Protein AF-A0A5W4ALC4-F1 (afdb_monomer_lite)

Organism: NCBI:txid149387

InterPro domains:
  IPR003544 Cytochrome c-type biogenesis protein CcmB [PF03379] (1-147)
  IPR003544 Cytochrome c-type biogenesis protein CcmB [PTHR30070] (1-146)
  IPR026031 Cytochrome c-type biogenesis protein CcmB, bacteria [TIGR01190] (1-147)

Secondary structure (DSSP, 8-state):
-HHHHH-S-HHHHHHHHHHHHHHHHHHHHHHHHTTTTHHHHHHTHHHHHHHSSS-HHHHHHHHHHHHHHHHHHHHHHHHHHHHHHTT--HHHHHHHHHHHHHHHHHHHHHHHHHHHHHTTSTTHHHHHHHHHHHHHHHHHHHHHHH-

Structure (mmCIF, N/CA/C/O backbone):
data_AF-A0A5W4ALC4-F1
#
_entry.id   AF-A0A5W4ALC4-F1
#
loop_
_atom_site.group_PDB
_atom_site.id
_atom_site.type_symbol
_atom_site.label_atom_id
_atom_site.label_alt_id
_atom_site.label_comp_id
_atom_site.label_asym_id
_atom_site.label_entity_id
_atom_site.label_seq_id
_a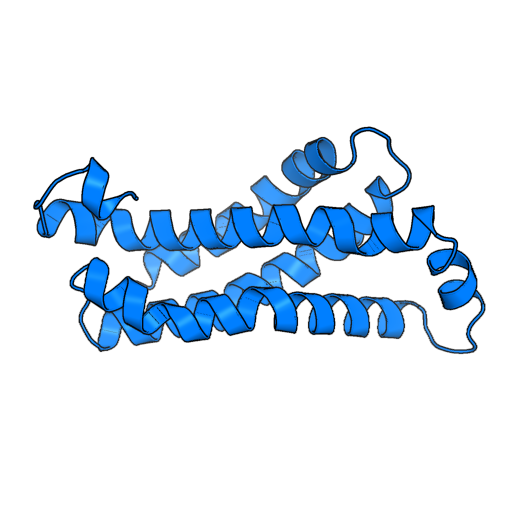tom_site.pdbx_PDB_ins_code
_atom_site.Cartn_x
_atom_site.Cartn_y
_atom_site.Cartn_z
_atom_site.occupancy
_atom_site.B_iso_or_equiv
_atom_site.auth_seq_id
_atom_site.auth_comp_id
_atom_site.auth_asym_id
_atom_site.auth_atom_id
_atom_site.pdbx_PDB_model_num
ATOM 1 N N . LEU A 1 1 ? -0.644 8.408 -18.312 1.00 64.31 1 LEU A N 1
ATOM 2 C CA . LEU A 1 1 ? -0.270 9.800 -18.658 1.00 64.31 1 LEU A CA 1
ATOM 3 C C . LEU A 1 1 ? 1.213 9.920 -18.990 1.00 64.31 1 LEU A C 1
ATOM 5 O O . LEU A 1 1 ? 1.498 10.387 -20.077 1.00 64.31 1 LEU A O 1
ATOM 9 N N . PHE A 1 2 ? 2.130 9.415 -18.153 1.00 68.12 2 PHE A N 1
ATOM 10 C CA . PHE A 1 2 ? 3.582 9.500 -18.398 1.00 68.12 2 PHE A CA 1
ATOM 11 C C . PHE A 1 2 ? 4.067 9.040 -19.791 1.00 68.12 2 PHE A C 1
ATOM 13 O O . PHE A 1 2 ? 4.767 9.815 -20.436 1.00 68.12 2 PHE A O 1
ATOM 20 N N . PRO A 1 3 ? 3.667 7.867 -20.327 1.00 68.06 3 PRO A N 1
ATOM 21 C CA . PRO A 1 3 ? 4.083 7.463 -21.678 1.00 68.06 3 PRO A CA 1
ATOM 22 C C . PRO A 1 3 ? 3.550 8.384 -22.779 1.00 68.06 3 PRO A C 1
ATOM 24 O O . PRO A 1 3 ? 4.220 8.638 -23.773 1.00 68.06 3 PRO A O 1
ATOM 27 N N . LEU A 1 4 ? 2.351 8.931 -22.568 1.00 72.38 4 LEU A N 1
ATOM 28 C CA . LEU A 1 4 ? 1.706 9.852 -23.499 1.00 72.38 4 LEU A CA 1
ATOM 29 C C . LEU A 1 4 ? 2.310 11.265 -23.422 1.00 72.38 4 LEU A C 1
ATOM 31 O O . LEU A 1 4 ? 2.284 11.979 -24.416 1.00 72.38 4 LEU A O 1
ATOM 35 N N . SER A 1 5 ? 2.857 11.669 -22.268 1.00 76.44 5 SER A N 1
ATOM 36 C CA . SER A 1 5 ? 3.449 12.997 -22.054 1.00 76.44 5 SER A CA 1
ATOM 37 C C . SER A 1 5 ? 4.943 13.076 -22.379 1.00 76.44 5 SER A C 1
ATOM 39 O O . SER A 1 5 ? 5.421 14.137 -22.756 1.00 76.44 5 SER A O 1
ATOM 41 N N . VAL A 1 6 ? 5.690 11.981 -22.212 1.00 72.94 6 VAL A N 1
AT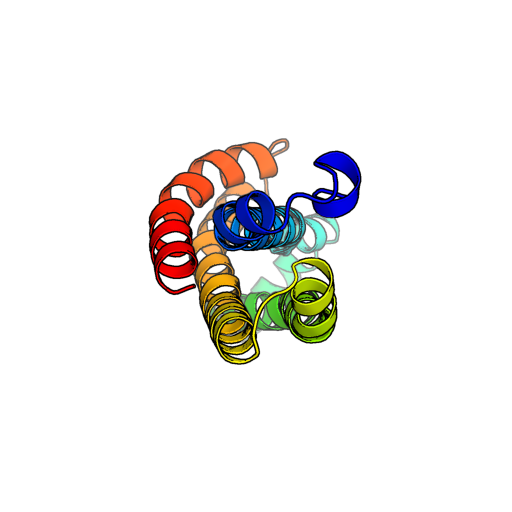OM 42 C CA . VAL A 1 6 ? 7.139 11.911 -22.493 1.00 72.94 6 VAL A CA 1
ATOM 43 C C . VAL A 1 6 ? 7.423 11.730 -23.992 1.00 72.94 6 VAL A C 1
ATOM 45 O O . VAL A 1 6 ? 8.480 12.125 -24.479 1.00 72.94 6 VAL A O 1
ATOM 48 N N . GLY A 1 7 ? 6.467 11.171 -24.736 1.00 70.62 7 GLY A N 1
ATOM 49 C CA . GLY A 1 7 ? 6.630 10.838 -26.149 1.00 70.62 7 GLY A CA 1
ATOM 50 C C . GLY A 1 7 ? 7.258 9.453 -26.371 1.00 70.62 7 GLY A C 1
ATOM 51 O O . GLY A 1 7 ? 7.643 8.771 -25.417 1.00 70.62 7 GLY A O 1
ATOM 52 N N . PRO A 1 8 ? 7.348 8.998 -27.634 1.00 68.50 8 PRO A N 1
ATOM 53 C CA . PRO A 1 8 ? 7.734 7.633 -27.990 1.00 68.50 8 PRO A CA 1
ATOM 54 C C . PRO A 1 8 ? 9.258 7.433 -27.918 1.00 68.50 8 PRO A C 1
ATOM 56 O O . PRO A 1 8 ? 9.921 7.248 -28.934 1.00 68.50 8 PRO A O 1
ATOM 59 N N . GLN A 1 9 ? 9.827 7.477 -26.711 1.00 79.06 9 GLN A N 1
ATOM 60 C CA . GLN A 1 9 ? 11.236 7.163 -26.443 1.00 79.06 9 GLN A CA 1
ATOM 61 C C . GLN A 1 9 ? 11.331 5.898 -25.571 1.00 79.06 9 GLN A C 1
ATOM 63 O O . GLN A 1 9 ? 11.401 6.003 -24.342 1.00 79.06 9 GLN A O 1
ATOM 68 N N . PRO A 1 10 ? 11.335 4.691 -26.171 1.00 74.06 10 PRO A N 1
ATOM 69 C CA . PRO A 1 10 ? 11.256 3.425 -25.437 1.00 74.06 10 PRO A CA 1
ATOM 70 C C . PRO A 1 10 ? 12.396 3.236 -24.433 1.00 74.06 10 PRO A C 1
ATOM 72 O O . PRO A 1 10 ? 12.173 2.759 -23.326 1.00 74.06 10 PRO A O 1
ATOM 75 N N . GLN A 1 11 ? 13.614 3.666 -24.781 1.00 77.44 11 GLN A N 1
ATOM 76 C CA . GLN A 1 11 ? 14.778 3.543 -23.899 1.00 77.44 11 GLN A CA 1
ATOM 77 C C . GLN A 1 11 ? 14.671 4.440 -22.660 1.00 77.44 11 GLN A C 1
ATOM 79 O O . GLN A 1 11 ? 15.119 4.053 -21.582 1.00 77.44 11 GLN A O 1
ATOM 84 N N . LEU A 1 12 ? 14.082 5.632 -22.799 1.00 80.00 12 LEU A N 1
ATOM 85 C CA . LEU A 1 12 ? 13.854 6.524 -21.665 1.00 80.00 12 LEU A CA 1
ATOM 86 C C . LEU A 1 12 ? 12.729 5.975 -20.781 1.00 80.00 12 LEU A C 1
ATOM 88 O O . LEU A 1 12 ? 12.898 5.906 -19.567 1.00 80.00 12 LEU A O 1
ATOM 92 N N . LEU A 1 13 ? 11.627 5.526 -21.393 1.00 77.69 13 LEU A N 1
ATOM 93 C CA . LEU A 1 13 ? 10.482 4.929 -20.700 1.00 77.69 13 LEU A CA 1
ATOM 94 C C . LEU A 1 13 ? 10.886 3.700 -19.883 1.00 77.69 13 LEU A C 1
ATOM 96 O O . LEU A 1 13 ? 10.525 3.625 -18.713 1.00 77.69 13 LEU A O 1
ATOM 100 N N . ALA A 1 14 ? 11.697 2.803 -20.447 1.00 78.44 14 ALA A N 1
ATOM 101 C CA . ALA A 1 14 ? 12.195 1.625 -19.742 1.00 78.44 14 ALA A CA 1
ATOM 102 C C . ALA A 1 14 ? 13.045 1.987 -18.510 1.00 78.44 14 ALA A C 1
ATOM 104 O O . ALA A 1 14 ? 12.920 1.351 -17.469 1.00 78.44 14 ALA A O 1
ATOM 105 N N . ARG A 1 15 ? 13.869 3.044 -18.588 1.00 81.06 15 ARG A N 1
ATOM 106 C CA . ARG A 1 15 ? 14.716 3.480 -17.462 1.00 81.06 15 ARG A CA 1
ATOM 107 C C . ARG A 1 15 ? 13.931 4.098 -16.307 1.00 81.06 15 ARG A C 1
ATOM 109 O O . ARG A 1 15 ? 14.344 3.965 -15.161 1.00 81.06 15 ARG A O 1
ATOM 116 N N . ILE A 1 16 ? 12.843 4.811 -16.595 1.00 82.44 16 ILE A N 1
ATOM 117 C CA . ILE A 1 16 ? 12.058 5.526 -15.571 1.00 82.44 16 ILE A CA 1
ATOM 118 C C . ILE A 1 16 ? 10.836 4.731 -15.091 1.00 82.44 16 ILE A C 1
ATOM 120 O O . ILE A 1 16 ? 10.288 5.039 -14.033 1.00 82.44 16 ILE A O 1
ATOM 124 N N . ALA A 1 17 ? 10.418 3.709 -15.844 1.00 82.56 17 ALA A N 1
ATOM 125 C CA . ALA A 1 17 ? 9.254 2.875 -15.563 1.00 82.56 17 ALA A CA 1
ATOM 126 C C . ALA A 1 17 ? 9.225 2.320 -14.126 1.00 82.56 17 ALA A C 1
ATOM 128 O O . ALA A 1 17 ? 8.227 2.575 -13.444 1.00 82.56 17 ALA A O 1
ATOM 129 N N . PRO A 1 18 ? 10.285 1.657 -13.613 1.00 84.00 18 PRO A N 1
ATOM 130 C CA . PRO A 1 18 ? 10.273 1.087 -12.265 1.00 84.00 18 PRO A CA 1
ATOM 131 C C . PRO A 1 18 ? 9.968 2.126 -11.184 1.00 84.00 18 PRO A C 1
ATOM 133 O O . PRO A 1 18 ? 9.091 1.926 -10.344 1.00 84.00 18 PRO A O 1
ATOM 136 N N . GLY A 1 19 ? 10.643 3.278 -11.248 1.00 84.75 19 GLY A N 1
ATOM 137 C CA . GLY A 1 19 ? 10.452 4.365 -10.291 1.00 84.75 19 GLY A CA 1
ATOM 138 C C . GLY A 1 19 ? 9.048 4.960 -10.367 1.00 84.75 19 GLY A C 1
ATOM 139 O O . GLY A 1 19 ? 8.397 5.137 -9.340 1.00 84.75 19 GLY A O 1
ATOM 140 N N . ILE A 1 20 ? 8.542 5.218 -11.577 1.00 87.19 20 ILE A N 1
ATOM 141 C CA . ILE A 1 20 ? 7.201 5.788 -11.769 1.00 87.19 20 ILE A CA 1
ATOM 142 C C . ILE A 1 20 ? 6.121 4.846 -11.239 1.00 87.19 20 ILE A C 1
ATOM 144 O O . ILE A 1 20 ? 5.206 5.303 -10.557 1.00 87.19 20 ILE A O 1
ATOM 148 N N . ILE A 1 21 ? 6.222 3.547 -11.528 1.00 87.88 21 ILE A N 1
ATOM 149 C CA . ILE A 1 21 ? 5.247 2.549 -11.076 1.00 87.88 21 ILE A CA 1
ATOM 150 C C . ILE A 1 21 ? 5.204 2.499 -9.548 1.00 87.88 21 ILE A C 1
ATOM 152 O O . ILE A 1 21 ? 4.123 2.545 -8.962 1.00 87.88 21 ILE A O 1
ATOM 156 N N . GLN A 1 22 ? 6.369 2.458 -8.902 1.00 88.25 22 GLN A N 1
ATOM 157 C CA . GLN A 1 22 ? 6.457 2.369 -7.446 1.00 88.25 22 GLN A CA 1
ATOM 158 C C . GLN A 1 22 ? 5.983 3.654 -6.758 1.00 88.25 22 GLN A C 1
ATOM 160 O O . GLN A 1 22 ? 5.241 3.593 -5.779 1.00 88.25 22 GLN A O 1
ATOM 165 N N . VAL A 1 23 ? 6.315 4.827 -7.305 1.00 88.50 23 VAL A N 1
ATOM 166 C CA . VAL A 1 23 ? 5.804 6.111 -6.798 1.00 88.50 23 VAL A CA 1
ATOM 167 C C . VAL A 1 23 ? 4.289 6.215 -6.984 1.00 88.50 23 VAL A C 1
ATOM 169 O O . VAL A 1 23 ? 3.589 6.649 -6.072 1.00 88.50 23 VAL A O 1
ATOM 172 N N . ALA A 1 24 ? 3.752 5.789 -8.130 1.00 88.38 24 ALA A N 1
ATOM 173 C CA . ALA A 1 24 ? 2.311 5.785 -8.365 1.00 88.38 24 ALA A CA 1
ATOM 174 C C . ALA A 1 24 ? 1.580 4.848 -7.390 1.00 88.38 24 ALA A C 1
ATOM 176 O O . ALA A 1 24 ? 0.564 5.238 -6.813 1.00 88.38 24 ALA A O 1
ATOM 177 N N . ALA A 1 25 ? 2.117 3.646 -7.161 1.00 87.81 25 ALA A N 1
ATOM 178 C CA . ALA A 1 25 ? 1.577 2.694 -6.196 1.00 87.81 25 ALA A CA 1
ATOM 179 C C . ALA A 1 25 ? 1.636 3.231 -4.757 1.00 87.81 25 ALA A C 1
ATOM 181 O O . ALA A 1 25 ? 0.669 3.088 -4.006 1.00 87.81 25 ALA A O 1
ATOM 182 N N . LEU A 1 26 ? 2.730 3.902 -4.383 1.00 87.50 26 LEU A N 1
ATOM 183 C CA . LEU A 1 26 ? 2.867 4.571 -3.092 1.00 87.50 26 LEU A CA 1
ATOM 184 C C . LEU A 1 26 ? 1.814 5.663 -2.910 1.00 87.50 26 LEU A C 1
ATOM 186 O O . LEU A 1 26 ? 1.128 5.670 -1.896 1.00 87.50 26 LEU A O 1
ATOM 190 N N . LEU A 1 27 ? 1.665 6.571 -3.878 1.00 87.06 27 LEU A N 1
ATOM 191 C CA . LEU A 1 27 ? 0.683 7.655 -3.793 1.00 87.06 27 LEU A CA 1
ATOM 192 C C . LEU A 1 27 ? -0.745 7.111 -3.708 1.00 87.06 27 LEU A C 1
ATOM 194 O O . LEU A 1 27 ? -1.522 7.574 -2.875 1.00 87.06 27 LEU A O 1
ATOM 198 N N . ALA A 1 28 ? -1.072 6.097 -4.514 1.00 86.88 28 ALA A N 1
ATOM 199 C CA . ALA A 1 28 ? -2.358 5.410 -4.433 1.00 86.88 28 ALA A CA 1
ATOM 200 C C . ALA A 1 28 ? -2.591 4.810 -3.036 1.00 86.88 28 ALA A C 1
ATOM 202 O O . ALA A 1 28 ? -3.664 4.988 -2.462 1.00 86.88 28 ALA A O 1
ATOM 203 N N . SER A 1 29 ? -1.568 4.166 -2.465 1.00 85.06 29 SER A N 1
ATOM 204 C CA . SER A 1 29 ? -1.633 3.584 -1.120 1.00 85.06 29 SER A CA 1
ATOM 205 C C . SER A 1 29 ? -1.796 4.658 -0.042 1.00 85.06 29 SER A C 1
ATOM 207 O O . SER A 1 29 ? -2.635 4.507 0.836 1.00 85.06 29 SER A O 1
ATOM 209 N N . LEU A 1 30 ? -1.049 5.766 -0.112 1.00 83.31 30 LEU A N 1
ATOM 210 C CA . LEU A 1 30 ? -1.113 6.865 0.861 1.00 83.31 30 LEU A CA 1
ATOM 211 C C . LEU A 1 30 ? -2.493 7.532 0.897 1.00 83.31 30 LEU A C 1
ATOM 213 O O . LEU A 1 30 ? -3.040 7.743 1.979 1.00 83.31 30 LEU A O 1
ATOM 217 N N . LEU A 1 31 ? -3.065 7.833 -0.275 1.00 82.94 31 LEU A N 1
ATOM 218 C CA . LEU A 1 31 ? -4.396 8.443 -0.389 1.00 82.94 31 LEU A CA 1
ATOM 219 C C . LEU A 1 31 ? -5.482 7.554 0.213 1.00 82.94 31 LEU A C 1
ATOM 221 O O . LEU A 1 31 ? -6.422 8.033 0.845 1.00 82.94 31 LEU A O 1
ATOM 225 N N . ALA A 1 32 ? -5.354 6.250 -0.001 1.00 83.62 32 ALA A N 1
ATOM 226 C CA . ALA A 1 32 ? -6.311 5.291 0.498 1.00 83.62 32 ALA A CA 1
ATOM 227 C C . ALA A 1 32 ? -6.129 5.080 2.019 1.00 83.62 32 ALA A C 1
ATOM 229 O O . ALA A 1 32 ? -7.115 5.078 2.762 1.00 83.62 32 ALA A O 1
ATOM 230 N N . LEU A 1 33 ? -4.884 4.995 2.498 1.00 82.31 33 LEU A N 1
ATOM 231 C CA . LEU A 1 33 ? -4.541 4.820 3.911 1.00 82.31 33 LEU A CA 1
ATOM 232 C C . LEU A 1 33 ? -5.020 5.974 4.792 1.00 82.31 33 LEU A C 1
ATOM 234 O O . LEU A 1 33 ? -5.435 5.718 5.917 1.00 82.31 33 LEU A O 1
ATOM 238 N N . GLU A 1 34 ? -5.026 7.222 4.307 1.00 81.69 34 GLU A N 1
ATOM 239 C CA . GLU A 1 34 ? -5.540 8.370 5.078 1.00 81.69 34 GLU A CA 1
ATOM 240 C C . GLU A 1 34 ? -6.992 8.158 5.545 1.00 81.69 34 GLU A C 1
ATOM 242 O O . GLU A 1 34 ? -7.388 8.629 6.613 1.00 81.69 34 GLU A O 1
ATOM 247 N N . ARG A 1 35 ? -7.779 7.407 4.771 1.00 82.81 35 ARG A N 1
ATOM 248 C CA . ARG A 1 35 ? -9.191 7.133 5.055 1.00 82.81 35 ARG A CA 1
ATOM 249 C C . ARG A 1 35 ? -9.400 5.915 5.953 1.00 82.81 35 ARG A C 1
ATOM 251 O O . ARG A 1 35 ? -10.495 5.736 6.470 1.00 82.81 35 ARG A O 1
ATOM 258 N N . LEU A 1 36 ? -8.357 5.110 6.189 1.00 85.81 36 LEU A N 1
ATOM 259 C CA . LEU A 1 36 ? -8.460 3.797 6.833 1.00 85.81 36 LEU A CA 1
ATOM 260 C C . LEU A 1 36 ? -9.123 3.836 8.212 1.00 85.81 36 LEU A C 1
ATOM 262 O O . LEU A 1 36 ? -9.892 2.939 8.518 1.00 85.81 36 LEU A O 1
ATOM 266 N N . PHE A 1 37 ? -8.816 4.824 9.054 1.00 87.38 37 PHE A N 1
ATOM 267 C CA . PHE A 1 37 ? -9.444 4.983 10.379 1.00 87.38 37 PHE A CA 1
ATOM 268 C C . PHE A 1 37 ? -10.251 6.269 10.506 1.00 87.38 37 PHE A C 1
ATOM 270 O O . PHE A 1 37 ? -11.027 6.416 11.442 1.00 87.38 37 PHE A O 1
ATOM 277 N N . ARG A 1 38 ? -10.045 7.215 9.588 1.00 85.75 38 ARG A N 1
ATOM 278 C CA . ARG A 1 38 ? -10.666 8.532 9.658 1.00 85.75 38 ARG A CA 1
ATOM 279 C C . ARG A 1 38 ? -12.160 8.468 9.376 1.00 85.75 38 ARG A C 1
ATOM 281 O O . ARG A 1 38 ? -12.912 9.126 10.083 1.00 85.75 38 ARG A O 1
ATOM 288 N N . ASP A 1 39 ? -12.557 7.690 8.373 1.00 87.44 39 ASP A N 1
ATOM 289 C CA . ASP A 1 39 ? -13.963 7.557 7.992 1.00 87.44 39 ASP A CA 1
ATOM 290 C C . ASP A 1 39 ? -14.739 6.883 9.148 1.00 87.44 39 ASP A C 1
ATOM 292 O O . ASP A 1 39 ? -15.720 7.447 9.624 1.00 87.44 39 ASP A O 1
ATOM 296 N N . ASP A 1 40 ? -14.198 5.801 9.726 1.00 87.81 40 ASP A N 1
ATOM 297 C CA . ASP A 1 40 ? -14.758 5.133 10.916 1.00 87.81 40 ASP A CA 1
ATOM 298 C C . ASP A 1 40 ? -14.798 6.002 12.183 1.00 87.81 40 ASP A C 1
ATOM 300 O O . ASP A 1 40 ? -15.647 5.820 13.051 1.00 87.81 40 ASP A O 1
ATOM 304 N N . LEU A 1 41 ? -13.832 6.907 12.357 1.00 86.88 41 LEU A N 1
ATOM 305 C CA . LEU A 1 41 ? -13.832 7.827 13.495 1.00 86.88 41 LEU A CA 1
ATOM 306 C C . LEU A 1 41 ? -14.909 8.907 13.322 1.00 86.88 41 LEU A C 1
ATOM 308 O O . LEU A 1 41 ? -15.466 9.399 14.297 1.00 86.88 41 LEU A O 1
ATOM 312 N N . GLN A 1 42 ? -15.184 9.315 12.082 1.00 87.94 42 GLN A N 1
ATOM 313 C CA . GLN A 1 42 ? -16.186 10.339 11.787 1.00 87.94 42 GLN A CA 1
ATOM 314 C C . GLN A 1 42 ? -17.618 9.817 11.911 1.00 87.94 42 GLN A C 1
ATOM 316 O O . GLN A 1 42 ? -18.501 10.592 12.278 1.00 87.94 42 GLN A O 1
ATOM 321 N N . ASP A 1 43 ? -17.851 8.539 11.608 1.00 89.50 43 ASP A N 1
ATOM 322 C CA . ASP A 1 43 ? -19.171 7.908 11.704 1.00 89.50 43 ASP A CA 1
ATOM 323 C C . ASP A 1 43 ? -19.434 7.195 13.048 1.00 89.50 43 ASP A C 1
ATOM 325 O O . ASP A 1 43 ? -20.561 6.769 13.305 1.00 89.50 43 ASP A O 1
ATOM 329 N N . GLY A 1 44 ? -18.431 7.125 13.932 1.00 89.56 44 GLY A N 1
ATOM 330 C CA . GLY A 1 44 ? -18.532 6.511 15.258 1.00 89.56 44 GLY A CA 1
ATOM 331 C C . GLY A 1 44 ? -18.327 4.989 15.274 1.00 89.56 44 GLY A C 1
ATOM 332 O O . GLY A 1 44 ? -18.478 4.342 16.316 1.00 89.56 44 GLY A O 1
ATOM 333 N N . SER A 1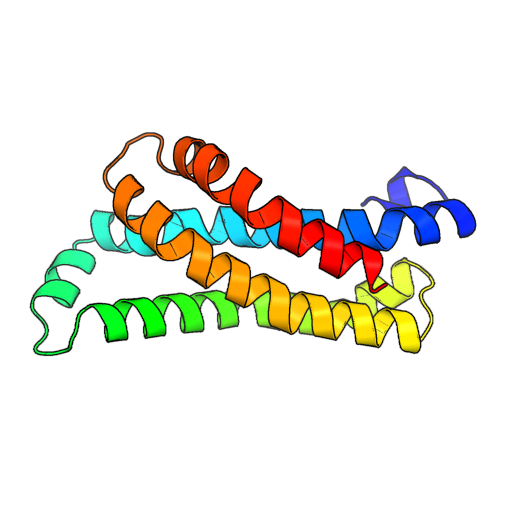 45 ? -18.017 4.383 14.123 1.00 90.88 45 SER A N 1
ATOM 334 C CA . SER A 1 45 ? -17.779 2.942 14.004 1.00 90.88 45 SER A CA 1
ATOM 335 C C . SER A 1 45 ? -16.488 2.522 14.700 1.00 90.88 45 SER A C 1
ATOM 337 O O . SER A 1 45 ? -16.394 1.395 15.187 1.00 90.88 45 SER A O 1
ATOM 339 N N . LEU A 1 46 ? -15.487 3.406 14.781 1.00 88.25 46 LEU A N 1
ATOM 340 C CA . LEU A 1 46 ? -14.213 3.084 15.423 1.00 88.25 46 LEU A CA 1
ATOM 341 C C . LEU A 1 46 ? -14.407 2.787 16.915 1.00 88.25 46 LEU A C 1
ATOM 343 O O . LEU A 1 46 ? -13.871 1.803 17.422 1.00 88.25 46 LEU A O 1
ATOM 347 N N . GLU A 1 47 ? -15.224 3.583 17.603 1.00 89.44 47 GLU A N 1
ATOM 348 C CA . GLU A 1 47 ? -15.585 3.375 19.003 1.00 89.44 47 GLU A CA 1
ATOM 349 C C . GLU A 1 47 ? -16.350 2.060 19.185 1.00 89.44 47 GLU A C 1
ATOM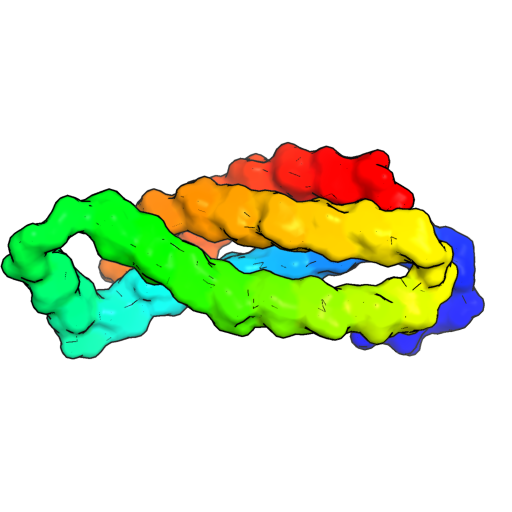 351 O O . GLU A 1 47 ? -16.085 1.317 20.129 1.00 89.44 47 GLU A O 1
ATOM 356 N N . GLN A 1 48 ? -17.252 1.722 18.257 1.00 90.75 48 GLN A N 1
ATOM 357 C CA . GLN A 1 48 ? -17.965 0.441 18.281 1.00 90.75 48 GLN A CA 1
ATOM 358 C C . GLN A 1 48 ? -17.016 -0.749 18.094 1.00 90.75 48 GLN A C 1
ATOM 360 O O . GLN A 1 48 ? -17.121 -1.741 18.817 1.00 90.75 48 GLN A O 1
ATOM 365 N N . LEU A 1 49 ? -16.053 -0.642 17.175 1.00 88.44 49 LEU A N 1
ATOM 366 C CA . LEU A 1 49 ? -15.024 -1.660 16.960 1.00 88.44 49 LEU A CA 1
ATOM 367 C C . LEU A 1 49 ? -14.149 -1.860 18.204 1.00 88.44 49 LEU A C 1
ATOM 369 O O . LEU A 1 49 ? -13.723 -2.982 18.470 1.00 88.44 49 LEU A O 1
ATOM 373 N N . MET A 1 50 ? -13.911 -0.801 18.985 1.00 88.50 50 MET A N 1
ATOM 374 C CA . MET A 1 50 ? -13.142 -0.877 20.231 1.00 88.50 50 MET A CA 1
ATOM 375 C C . MET A 1 50 ? -13.884 -1.561 21.383 1.00 88.50 50 MET A C 1
ATOM 377 O O . MET A 1 50 ? -13.240 -2.033 22.319 1.00 88.50 50 MET A O 1
ATOM 381 N N . LEU A 1 51 ? -15.215 -1.630 21.319 1.00 92.12 51 LEU A N 1
ATOM 382 C CA . LEU A 1 51 ? -16.055 -2.298 22.318 1.00 92.12 51 LEU A CA 1
ATOM 383 C C . LEU A 1 51 ? -16.286 -3.785 22.014 1.00 92.12 51 LEU A C 1
ATOM 385 O O . LEU A 1 51 ? -16.821 -4.507 22.858 1.00 92.12 51 LEU A O 1
ATOM 389 N N . LEU A 1 52 ? -15.903 -4.258 20.824 1.00 91.44 52 LEU A N 1
ATOM 390 C CA . LEU A 1 52 ? -16.034 -5.665 20.464 1.00 91.44 52 LEU A CA 1
ATOM 391 C C . LEU A 1 52 ? -15.134 -6.549 21.345 1.00 91.44 52 LEU A C 1
ATOM 393 O O . LEU A 1 52 ? -14.008 -6.168 21.666 1.00 91.44 52 LEU A O 1
ATOM 397 N N . PRO A 1 53 ? -15.565 -7.782 21.669 1.00 90.50 53 PRO A N 1
ATOM 398 C CA . PRO A 1 53 ? -14.765 -8.754 22.413 1.00 90.50 53 PRO A CA 1
ATOM 399 C C . PRO A 1 53 ? -13.707 -9.423 21.513 1.00 90.50 53 PRO A C 1
ATOM 401 O O . PRO A 1 53 ? -13.568 -10.644 21.486 1.00 90.50 53 PRO A O 1
ATOM 404 N N . VAL A 1 54 ? -12.984 -8.628 20.723 1.00 91.12 54 VAL A N 1
ATOM 405 C CA . VAL A 1 54 ? -11.964 -9.069 19.767 1.00 91.12 54 VAL A CA 1
ATOM 406 C C . VAL A 1 54 ? -10.703 -8.238 20.008 1.00 91.12 54 VAL A C 1
ATOM 408 O O . VAL A 1 54 ? -10.803 -7.033 20.235 1.00 91.12 54 VAL A O 1
ATOM 411 N N . PRO A 1 55 ? -9.496 -8.831 19.965 1.00 91.25 55 PRO A N 1
ATOM 412 C CA . PRO A 1 55 ? -8.269 -8.063 20.135 1.00 91.25 55 PRO A CA 1
ATOM 413 C C . PRO A 1 55 ? -8.142 -6.969 19.062 1.00 91.25 55 PRO A C 1
ATOM 415 O O . PRO A 1 55 ? -8.169 -7.262 17.866 1.00 91.25 55 PRO A O 1
ATOM 418 N N . LEU A 1 56 ? -7.921 -5.718 19.483 1.00 86.31 56 LEU A N 1
ATOM 419 C CA . LEU A 1 56 ? -7.730 -4.565 18.587 1.00 86.31 56 LEU A CA 1
ATOM 420 C C . LEU A 1 56 ? -6.684 -4.798 17.481 1.00 86.31 56 LEU A C 1
ATOM 422 O O . LEU A 1 56 ? -6.951 -4.420 16.339 1.00 86.31 56 LEU A O 1
ATOM 426 N N . PRO A 1 57 ? -5.532 -5.459 17.740 1.00 88.81 57 PRO A N 1
ATOM 427 C CA . PRO A 1 57 ? -4.593 -5.791 16.672 1.00 88.81 57 PRO A CA 1
ATOM 428 C C . PRO A 1 57 ? -5.213 -6.636 15.553 1.00 88.81 57 PRO A C 1
ATOM 430 O O . PRO A 1 57 ? -4.889 -6.421 14.391 1.00 88.81 57 PRO A O 1
ATOM 433 N N . ALA A 1 58 ? -6.131 -7.557 15.866 1.00 88.94 58 ALA A N 1
ATOM 434 C CA . ALA A 1 58 ? -6.806 -8.361 14.848 1.00 88.94 58 ALA A CA 1
ATOM 435 C C . ALA A 1 58 ? -7.761 -7.515 13.995 1.00 88.94 58 ALA A C 1
ATOM 437 O O . ALA A 1 58 ? -7.813 -7.699 12.781 1.00 88.94 58 ALA A O 1
ATOM 438 N N . VAL A 1 59 ? -8.454 -6.547 14.604 1.00 89.94 59 VAL A N 1
ATOM 439 C CA . VAL A 1 59 ? -9.297 -5.583 13.879 1.00 89.94 59 VAL A CA 1
ATOM 440 C C . VAL A 1 59 ? -8.444 -4.742 12.927 1.00 89.94 59 VAL A C 1
ATOM 442 O O . VAL A 1 59 ? -8.767 -4.625 11.747 1.00 89.94 59 VAL A O 1
ATOM 445 N N . VAL A 1 60 ? -7.311 -4.216 13.404 1.00 89.56 60 VAL A N 1
ATOM 446 C CA . VAL A 1 60 ? -6.371 -3.438 12.581 1.00 89.56 60 VAL A CA 1
ATOM 447 C C . VAL A 1 60 ? -5.831 -4.272 11.420 1.00 89.56 60 VAL A C 1
ATOM 449 O O . VAL A 1 60 ? -5.866 -3.811 10.281 1.00 89.56 60 VAL A O 1
ATOM 452 N N . LEU A 1 61 ? -5.381 -5.505 11.676 1.00 89.19 61 LEU A N 1
ATOM 453 C CA . LEU A 1 61 ? -4.902 -6.415 10.631 1.00 89.19 61 LEU A CA 1
ATOM 454 C C . LEU A 1 61 ? -5.981 -6.672 9.574 1.00 89.19 61 LEU A C 1
ATOM 456 O O . LEU A 1 61 ? -5.702 -6.559 8.381 1.00 89.19 61 LEU A O 1
ATOM 460 N N . ALA A 1 62 ? -7.212 -6.968 9.998 1.00 90.56 62 ALA A N 1
ATOM 461 C CA . ALA A 1 62 ? -8.329 -7.199 9.090 1.00 90.56 62 ALA A CA 1
ATOM 462 C C . ALA A 1 62 ? -8.627 -5.965 8.226 1.00 90.56 62 ALA A C 1
ATOM 464 O O . ALA A 1 62 ? -8.789 -6.097 7.014 1.00 90.56 62 ALA A O 1
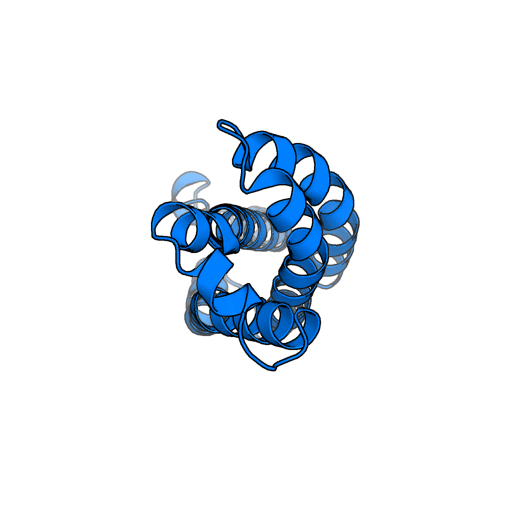ATOM 465 N N . LYS A 1 63 ? -8.629 -4.760 8.814 1.00 90.38 63 LYS A N 1
ATOM 466 C CA . LYS A 1 63 ? -8.836 -3.513 8.065 1.00 90.38 63 LYS A CA 1
ATOM 467 C C . LYS A 1 63 ? -7.712 -3.236 7.076 1.00 90.38 63 LYS A C 1
ATOM 469 O O . LYS A 1 63 ? -8.003 -2.901 5.934 1.00 90.38 63 LYS A O 1
ATOM 474 N N . VAL A 1 64 ? -6.450 -3.396 7.476 1.00 90.56 64 VAL A N 1
ATOM 475 C CA . VAL A 1 64 ? -5.298 -3.198 6.578 1.00 90.56 64 VAL A CA 1
ATOM 476 C C . VAL A 1 64 ? -5.341 -4.191 5.415 1.00 90.56 64 VAL A C 1
ATOM 478 O O . VAL A 1 64 ? -5.126 -3.795 4.273 1.00 90.56 64 VAL A O 1
ATOM 481 N N . LEU A 1 65 ? -5.681 -5.458 5.669 1.00 89.69 65 LEU A N 1
ATOM 482 C CA . LEU A 1 65 ? -5.823 -6.472 4.621 1.00 89.69 65 LEU A CA 1
ATOM 483 C C . LEU A 1 65 ? -7.006 -6.195 3.689 1.00 89.69 65 LEU A C 1
ATOM 485 O O . LEU A 1 65 ? -6.848 -6.278 2.474 1.00 89.69 65 LEU A O 1
ATOM 489 N N . ALA A 1 66 ? -8.172 -5.834 4.231 1.00 90.50 66 ALA A N 1
ATOM 490 C CA . ALA A 1 66 ? -9.335 -5.454 3.430 1.00 90.50 66 ALA A CA 1
ATOM 491 C C . ALA A 1 66 ? -9.025 -4.227 2.564 1.00 90.50 66 ALA A C 1
ATOM 493 O O . ALA A 1 66 ? -9.329 -4.191 1.374 1.00 90.50 66 ALA A O 1
ATOM 494 N N . HIS A 1 67 ? -8.344 -3.244 3.146 1.00 88.12 67 HIS A N 1
ATOM 495 C CA . HIS A 1 67 ? -7.902 -2.047 2.454 1.00 88.12 67 HIS A CA 1
ATOM 496 C C . HIS A 1 67 ? -6.924 -2.356 1.319 1.00 88.12 67 HIS A C 1
ATOM 498 O O . HIS A 1 67 ? -7.085 -1.875 0.194 1.00 88.12 67 HIS A O 1
ATOM 504 N N . TRP A 1 68 ? -5.931 -3.199 1.595 1.00 89.81 68 TRP A N 1
ATOM 505 C CA . TRP A 1 68 ? -4.993 -3.682 0.595 1.00 89.81 68 TRP A CA 1
ATOM 506 C C . TRP A 1 68 ? -5.699 -4.465 -0.519 1.00 89.81 68 TRP A C 1
ATOM 508 O O . TRP A 1 68 ? -5.399 -4.270 -1.693 1.00 89.81 68 TRP A O 1
ATOM 518 N N . ALA A 1 69 ? -6.693 -5.290 -0.191 1.00 89.75 69 ALA A N 1
ATOM 519 C CA . ALA A 1 69 ? -7.466 -6.028 -1.183 1.00 89.75 69 ALA A CA 1
ATOM 520 C C . ALA A 1 69 ? -8.295 -5.110 -2.100 1.00 89.75 69 ALA A C 1
ATOM 522 O O . ALA A 1 69 ? -8.523 -5.441 -3.256 1.00 89.75 69 ALA A O 1
ATOM 523 N N . VAL A 1 70 ? -8.727 -3.939 -1.632 1.00 88.12 70 VAL A N 1
ATOM 524 C CA . VAL A 1 70 ? -9.461 -2.975 -2.472 1.00 88.12 70 VAL A CA 1
ATOM 525 C C . VAL A 1 70 ? -8.521 -2.130 -3.336 1.00 88.12 70 VAL A C 1
ATOM 527 O O . VAL A 1 70 ? -8.913 -1.675 -4.405 1.00 88.12 70 VAL A O 1
ATOM 530 N N . THR A 1 71 ? -7.277 -1.917 -2.908 1.00 85.31 71 THR A N 1
ATOM 531 C CA . THR A 1 71 ? -6.341 -0.984 -3.564 1.00 85.31 71 THR A CA 1
ATOM 532 C C . THR A 1 71 ? -5.246 -1.694 -4.357 1.00 85.31 71 THR A C 1
ATOM 534 O O . THR A 1 71 ? -5.019 -1.386 -5.526 1.00 85.31 71 THR A O 1
ATOM 537 N N . GLY A 1 72 ? -4.588 -2.679 -3.751 1.00 86.50 72 GLY A N 1
ATOM 538 C CA . GLY A 1 72 ? -3.480 -3.439 -4.321 1.00 86.50 72 GLY A CA 1
ATOM 539 C C . GLY A 1 72 ? -3.911 -4.457 -5.376 1.00 86.50 72 GLY A C 1
ATOM 540 O O . GLY A 1 72 ? -3.283 -4.536 -6.430 1.00 86.50 72 GLY A O 1
ATOM 541 N N . LEU A 1 73 ? -4.999 -5.203 -5.153 1.00 88.69 73 LEU A N 1
ATOM 542 C CA . LEU A 1 73 ? -5.485 -6.194 -6.131 1.00 88.69 73 LEU A CA 1
ATOM 543 C C . LEU A 1 73 ? -5.834 -5.561 -7.487 1.00 88.69 73 LEU A C 1
ATOM 545 O O . LEU A 1 73 ? -5.343 -6.069 -8.498 1.00 88.69 73 LEU A O 1
ATOM 549 N N . PRO A 1 74 ? -6.598 -4.450 -7.561 1.00 89.69 74 PRO A N 1
ATOM 550 C CA . PRO A 1 74 ? -6.845 -3.780 -8.836 1.00 89.69 74 PRO A CA 1
ATOM 551 C C . PRO A 1 74 ? -5.564 -3.302 -9.518 1.00 89.69 74 PRO A C 1
ATOM 553 O O . PRO A 1 74 ? -5.435 -3.448 -10.732 1.00 89.69 74 PRO A O 1
ATOM 556 N N . LEU A 1 75 ? -4.589 -2.789 -8.756 1.00 87.19 75 LEU A N 1
ATOM 557 C CA . LEU A 1 75 ? -3.288 -2.383 -9.299 1.00 87.19 75 LEU A CA 1
ATOM 558 C C . LEU A 1 75 ? -2.536 -3.564 -9.925 1.00 87.19 75 LEU A C 1
ATOM 560 O O . LEU A 1 75 ? -2.006 -3.438 -11.028 1.00 87.19 75 LEU A O 1
ATOM 564 N N . ILE A 1 76 ? -2.525 -4.723 -9.266 1.00 89.69 76 ILE A N 1
ATOM 565 C CA . ILE A 1 76 ? -1.888 -5.941 -9.788 1.00 89.69 76 ILE A CA 1
ATOM 566 C C . ILE A 1 76 ? -2.640 -6.456 -11.019 1.00 89.69 76 ILE A C 1
ATOM 568 O O . ILE A 1 76 ? -2.013 -6.847 -12.002 1.00 89.69 76 ILE A O 1
ATOM 572 N N . MET A 1 77 ? -3.972 -6.401 -11.008 1.00 91.12 77 MET A N 1
ATOM 573 C CA . MET A 1 77 ? -4.806 -6.817 -12.137 1.00 91.12 77 MET A CA 1
ATOM 574 C C . MET A 1 77 ? -4.621 -5.910 -13.365 1.00 91.12 77 MET A C 1
ATOM 576 O O . MET A 1 77 ? -4.661 -6.390 -14.495 1.00 91.12 77 MET A O 1
ATOM 580 N N . LEU A 1 78 ? -4.360 -4.616 -13.151 1.00 89.69 78 LEU A N 1
ATOM 581 C CA . LEU A 1 78 ? -4.033 -3.636 -14.193 1.00 89.69 78 LEU A CA 1
ATOM 582 C C . LEU A 1 78 ? -2.549 -3.649 -14.598 1.00 89.69 78 LEU A C 1
ATOM 584 O O . LEU A 1 78 ? -2.200 -3.126 -15.656 1.00 89.69 78 LEU A O 1
ATOM 588 N N . SER A 1 79 ? -1.669 -4.269 -13.807 1.00 89.38 79 SER A N 1
ATOM 589 C CA . SER A 1 79 ? -0.231 -4.353 -14.091 1.00 89.38 79 SER A CA 1
ATOM 590 C C . SER A 1 79 ? 0.142 -4.898 -15.485 1.00 89.38 79 SER A C 1
ATOM 592 O O . SER A 1 79 ? 1.043 -4.314 -16.087 1.00 89.38 79 SER A O 1
ATOM 594 N N . PRO A 1 80 ? -0.515 -5.924 -16.079 1.00 89.12 80 PRO A N 1
ATOM 595 C CA . PRO A 1 80 ? -0.191 -6.350 -17.445 1.00 89.12 80 PRO A CA 1
ATOM 596 C C . PRO A 1 80 ? -0.472 -5.257 -18.481 1.00 89.12 80 PRO A C 1
ATOM 598 O O . PRO A 1 80 ? 0.299 -5.089 -19.422 1.00 89.12 80 PRO A O 1
ATOM 601 N N . LEU A 1 81 ? -1.531 -4.464 -18.291 1.00 89.12 81 LEU A N 1
ATOM 602 C CA . LEU A 1 81 ? -1.831 -3.334 -19.168 1.00 89.12 81 LEU A CA 1
ATOM 603 C C . LEU A 1 81 ? -0.725 -2.274 -19.071 1.00 89.12 81 LEU A C 1
ATOM 605 O O . LEU A 1 81 ? -0.256 -1.770 -20.087 1.00 89.12 81 LEU A O 1
ATOM 609 N N . VAL A 1 82 ? -0.261 -1.980 -17.853 1.00 85.88 82 VAL A N 1
ATOM 610 C CA . VAL A 1 82 ? 0.847 -1.042 -17.612 1.00 85.88 82 VAL A CA 1
ATOM 611 C C . VAL A 1 82 ? 2.150 -1.542 -18.244 1.00 85.88 82 VAL A C 1
ATOM 613 O O . VAL A 1 82 ? 2.834 -0.762 -18.903 1.00 85.88 82 VAL A O 1
ATOM 616 N N . ALA A 1 83 ? 2.463 -2.833 -18.112 1.00 87.31 83 ALA A N 1
ATOM 617 C CA . ALA A 1 83 ? 3.641 -3.441 -18.729 1.00 87.31 83 ALA A CA 1
ATOM 618 C C . ALA A 1 83 ? 3.627 -3.308 -20.259 1.00 87.31 83 ALA A C 1
ATOM 620 O O . ALA A 1 83 ? 4.638 -2.933 -20.851 1.00 87.31 83 ALA A O 1
ATOM 621 N N . LEU A 1 84 ? 2.470 -3.533 -20.892 1.00 85.56 84 LEU A N 1
ATOM 622 C CA . LEU A 1 84 ? 2.295 -3.340 -22.334 1.00 85.56 84 LEU A CA 1
ATOM 623 C C . LEU A 1 84 ? 2.493 -1.876 -22.745 1.00 85.56 84 LEU A C 1
ATOM 625 O O . LEU A 1 84 ? 3.192 -1.603 -23.717 1.00 85.56 84 LEU A O 1
ATOM 629 N N . LEU A 1 85 ? 1.927 -0.927 -21.989 1.00 83.50 85 LEU A N 1
ATOM 630 C CA . LEU A 1 85 ? 2.085 0.509 -22.254 1.00 83.50 85 LEU A CA 1
ATOM 631 C C . LEU A 1 85 ? 3.538 0.989 -22.120 1.00 83.50 85 LEU A C 1
ATOM 633 O O . LEU A 1 85 ? 3.913 1.981 -22.744 1.00 83.50 85 LEU A O 1
ATOM 637 N N . LEU A 1 86 ? 4.334 0.316 -21.290 1.00 81.00 86 LEU A N 1
ATOM 638 C CA . LEU A 1 86 ? 5.740 0.637 -21.046 1.00 81.00 86 LEU A CA 1
ATOM 639 C C . LEU A 1 86 ? 6.704 -0.174 -21.924 1.00 81.00 86 LEU A C 1
ATOM 641 O O . LEU A 1 86 ? 7.909 0.051 -21.852 1.00 81.00 86 LEU A O 1
ATOM 645 N N . GLY A 1 87 ? 6.194 -1.088 -22.757 1.00 80.19 87 GLY A N 1
ATOM 646 C CA . GLY A 1 87 ? 7.019 -1.957 -23.597 1.00 80.19 87 GLY A CA 1
ATOM 647 C C . GLY A 1 87 ? 7.901 -2.918 -22.794 1.00 80.19 87 GLY A C 1
ATOM 648 O O . GLY A 1 87 ? 8.998 -3.247 -23.238 1.00 80.19 87 GLY A O 1
ATOM 649 N N . MET A 1 88 ? 7.452 -3.327 -21.603 1.00 83.31 88 MET A N 1
ATOM 650 C CA . MET A 1 88 ? 8.189 -4.246 -20.735 1.00 83.31 88 MET A CA 1
ATOM 651 C C . MET A 1 88 ? 8.118 -5.680 -21.260 1.00 83.31 88 MET A C 1
ATOM 653 O O . MET A 1 88 ? 7.108 -6.113 -21.821 1.00 83.31 88 MET A O 1
ATOM 657 N N . ASP A 1 89 ? 9.184 -6.439 -21.029 1.00 87.19 89 ASP A N 1
ATOM 658 C CA . ASP A 1 89 ? 9.198 -7.871 -21.275 1.00 87.19 89 ASP A CA 1
ATOM 659 C C . ASP A 1 89 ? 8.442 -8.641 -20.172 1.00 87.19 89 ASP A C 1
ATOM 661 O O . ASP A 1 89 ? 8.062 -8.111 -19.122 1.00 87.19 89 ASP A O 1
ATOM 665 N N . VAL A 1 90 ? 8.203 -9.934 -20.408 1.00 88.00 90 VAL A N 1
ATOM 666 C CA . VAL A 1 90 ? 7.451 -10.790 -19.473 1.00 88.00 90 VAL A CA 1
ATOM 667 C C . VAL A 1 90 ? 8.175 -10.923 -18.129 1.00 88.00 90 VAL A C 1
ATOM 669 O O . VAL A 1 90 ? 7.525 -11.071 -17.093 1.00 88.00 90 VAL A O 1
ATOM 672 N N . TYR A 1 91 ? 9.508 -10.887 -18.132 1.00 88.12 91 TYR A N 1
ATOM 673 C CA . TYR A 1 91 ? 10.303 -10.966 -16.912 1.00 88.12 91 TYR A CA 1
ATOM 674 C C . TYR A 1 91 ? 10.147 -9.699 -16.063 1.00 88.12 91 TYR A C 1
ATOM 676 O O . TYR A 1 91 ? 9.750 -9.807 -14.901 1.00 88.12 91 TYR A O 1
ATOM 684 N N . GLY A 1 92 ? 10.330 -8.512 -16.651 1.00 86.69 92 GLY A N 1
ATOM 685 C CA . GLY A 1 92 ? 10.125 -7.235 -15.970 1.00 86.69 92 GLY A CA 1
ATOM 686 C C . GLY A 1 92 ? 8.698 -7.071 -15.446 1.00 86.69 92 GLY A C 1
ATOM 687 O O . GLY A 1 92 ? 8.498 -6.631 -14.314 1.00 86.69 92 GLY A O 1
ATOM 688 N N . TRP A 1 93 ? 7.690 -7.513 -16.207 1.00 90.12 93 TRP A N 1
ATOM 689 C CA . TRP A 1 93 ? 6.305 -7.536 -15.725 1.00 90.12 93 TRP A CA 1
ATOM 690 C C . TRP A 1 93 ? 6.126 -8.405 -14.471 1.00 90.12 93 TRP A C 1
ATOM 692 O O . TRP A 1 93 ? 5.487 -7.968 -13.514 1.00 90.12 93 TRP A O 1
ATOM 702 N N . LYS A 1 94 ? 6.692 -9.619 -14.441 1.00 91.12 94 LYS A N 1
ATOM 703 C CA . LYS A 1 94 ? 6.590 -10.511 -13.273 1.00 91.12 94 LYS A CA 1
ATOM 704 C C . LYS A 1 94 ? 7.233 -9.898 -12.036 1.00 91.12 94 LYS A C 1
ATOM 706 O O . LYS A 1 94 ? 6.651 -9.973 -10.955 1.00 91.12 94 LYS A O 1
ATOM 711 N N . ILE A 1 95 ? 8.402 -9.280 -12.189 1.00 90.88 95 ILE A N 1
ATOM 712 C CA . ILE A 1 95 ? 9.077 -8.600 -11.080 1.00 90.88 95 ILE A CA 1
ATOM 713 C C . ILE A 1 95 ? 8.254 -7.403 -10.607 1.00 90.88 95 ILE A C 1
ATOM 715 O O . ILE A 1 95 ? 8.043 -7.244 -9.406 1.00 90.88 95 ILE A O 1
ATOM 719 N N . MET A 1 96 ? 7.719 -6.598 -11.523 1.00 90.19 96 MET A N 1
ATOM 720 C CA . MET A 1 96 ? 6.817 -5.500 -11.179 1.00 90.19 96 MET A CA 1
ATOM 721 C C . MET A 1 96 ? 5.601 -6.004 -10.391 1.00 90.19 96 MET A C 1
ATOM 723 O O . MET A 1 96 ? 5.282 -5.472 -9.332 1.00 90.19 96 MET A O 1
ATOM 727 N N . ALA A 1 97 ? 4.934 -7.054 -10.868 1.00 91.44 97 ALA A N 1
ATOM 728 C CA . ALA A 1 97 ? 3.781 -7.629 -10.187 1.00 91.44 97 ALA A CA 1
ATOM 729 C C . ALA A 1 97 ? 4.142 -8.154 -8.785 1.00 91.44 97 ALA A C 1
ATOM 731 O O . ALA A 1 97 ? 3.411 -7.888 -7.834 1.00 91.44 97 ALA A O 1
ATOM 732 N N . LEU A 1 98 ? 5.280 -8.841 -8.629 1.00 91.19 98 LEU A N 1
ATOM 733 C CA . LEU A 1 98 ? 5.756 -9.345 -7.334 1.00 91.19 98 LEU A CA 1
ATOM 734 C C . LEU A 1 98 ? 6.129 -8.219 -6.364 1.00 91.19 98 LEU A C 1
ATOM 736 O O . LEU A 1 98 ? 5.759 -8.260 -5.192 1.00 91.19 98 LEU A O 1
ATOM 740 N N . THR A 1 99 ? 6.838 -7.200 -6.846 1.00 91.06 99 THR A N 1
ATOM 741 C CA . THR A 1 99 ? 7.231 -6.047 -6.027 1.00 91.06 99 THR A CA 1
ATOM 742 C C . THR A 1 99 ? 6.020 -5.221 -5.608 1.00 91.06 99 THR A C 1
ATOM 744 O O . THR A 1 99 ? 5.977 -4.764 -4.473 1.00 91.06 99 THR A O 1
ATOM 747 N N . LEU A 1 100 ? 4.996 -5.086 -6.456 1.00 89.69 100 LEU A N 1
ATOM 748 C CA . LEU A 1 100 ? 3.719 -4.480 -6.071 1.00 89.69 100 LEU A CA 1
ATOM 749 C C . LEU A 1 100 ? 2.966 -5.344 -5.053 1.00 89.69 100 LEU A C 1
ATOM 751 O O . LEU A 1 100 ? 2.488 -4.814 -4.050 1.00 89.69 100 LEU A O 1
ATOM 755 N N . LEU A 1 101 ? 2.897 -6.660 -5.273 1.00 91.00 101 LEU A N 1
ATOM 756 C CA . LEU A 1 101 ? 2.224 -7.611 -4.383 1.00 91.00 101 LEU A CA 1
ATOM 757 C C . LEU A 1 101 ? 2.820 -7.609 -2.973 1.00 91.00 101 LEU A C 1
ATOM 759 O O . LEU A 1 101 ? 2.068 -7.725 -2.015 1.00 91.00 101 LEU A O 1
ATOM 763 N N . LEU A 1 102 ? 4.140 -7.467 -2.839 1.00 89.50 102 LEU A N 1
ATOM 764 C CA . LEU A 1 102 ? 4.833 -7.472 -1.546 1.00 89.50 102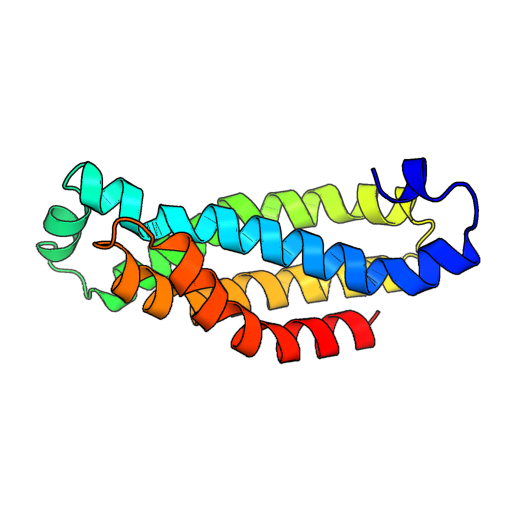 LEU A CA 1
ATOM 765 C C . LEU A 1 102 ? 5.042 -6.069 -0.964 1.00 89.50 102 LEU A C 1
ATOM 767 O O . LEU A 1 102 ? 4.918 -5.874 0.244 1.00 89.50 102 LEU A O 1
ATOM 771 N N . GLY A 1 103 ? 5.326 -5.080 -1.810 1.00 87.00 103 GLY A N 1
ATOM 772 C CA . GLY A 1 103 ? 5.611 -3.709 -1.398 1.00 87.00 103 GLY A CA 1
ATOM 773 C C . GLY A 1 103 ? 4.372 -2.978 -0.894 1.00 87.00 103 GLY A C 1
ATOM 774 O O . GLY A 1 103 ? 4.414 -2.366 0.170 1.00 87.00 103 GLY A O 1
ATOM 775 N N . THR A 1 104 ? 3.242 -3.080 -1.600 1.00 88.19 104 THR A N 1
ATOM 776 C CA . THR A 1 104 ? 2.002 -2.390 -1.199 1.00 88.19 104 THR A CA 1
ATOM 777 C C . THR A 1 104 ? 1.442 -2.831 0.164 1.00 88.19 104 THR A C 1
ATOM 779 O O . THR A 1 104 ? 1.113 -1.943 0.956 1.00 88.19 104 THR A O 1
ATOM 782 N N . PRO A 1 105 ? 1.372 -4.131 0.533 1.00 88.25 105 PRO A N 1
ATOM 783 C CA . PRO A 1 105 ? 0.922 -4.505 1.871 1.00 88.25 105 PRO A CA 1
ATOM 784 C C . PRO A 1 105 ? 1.968 -4.162 2.932 1.00 88.25 105 PRO A C 1
ATOM 786 O O . PRO A 1 105 ? 1.591 -3.717 4.013 1.00 88.25 105 PRO A O 1
ATOM 789 N N . ALA A 1 106 ? 3.268 -4.294 2.636 1.00 88.00 106 ALA A N 1
ATOM 790 C CA . ALA A 1 106 ? 4.324 -3.891 3.565 1.00 88.00 106 ALA A CA 1
ATOM 791 C C . ALA A 1 106 ? 4.207 -2.403 3.929 1.00 88.00 106 ALA A C 1
ATOM 793 O O . ALA A 1 106 ? 4.254 -2.050 5.107 1.00 88.00 106 ALA A O 1
ATOM 794 N N . LEU A 1 107 ? 3.963 -1.539 2.939 1.00 85.31 107 LEU A N 1
ATOM 795 C CA . LEU A 1 107 ? 3.693 -0.118 3.158 1.00 85.31 107 LEU A CA 1
ATOM 796 C C . LEU A 1 107 ? 2.430 0.105 3.995 1.00 85.31 107 LEU A C 1
ATOM 798 O O . LEU A 1 107 ? 2.455 0.919 4.913 1.00 85.31 107 LEU A O 1
ATOM 802 N N . GLY A 1 108 ? 1.352 -0.639 3.728 1.00 86.88 108 GLY A N 1
ATOM 803 C CA . GLY A 1 108 ? 0.120 -0.582 4.517 1.00 86.88 108 GLY A CA 1
ATOM 804 C C . GLY A 1 108 ? 0.343 -0.909 5.994 1.00 86.88 108 GLY A C 1
ATOM 805 O O . GLY A 1 108 ? -0.086 -0.154 6.865 1.00 86.88 108 GLY A O 1
ATOM 806 N N . PHE A 1 109 ? 1.074 -1.987 6.286 1.00 87.19 109 PHE A N 1
ATOM 807 C CA . PHE A 1 109 ? 1.397 -2.379 7.660 1.00 87.19 109 PHE A CA 1
ATOM 808 C C . PHE A 1 109 ? 2.328 -1.385 8.358 1.00 87.19 109 PHE A C 1
ATOM 810 O O . PHE A 1 109 ? 2.121 -1.091 9.534 1.00 87.19 109 PHE A O 1
ATOM 817 N N . LEU A 1 110 ? 3.314 -0.830 7.647 1.00 86.25 110 LEU A N 1
ATOM 818 C CA . LEU A 1 110 ? 4.199 0.206 8.188 1.00 86.25 110 LEU A CA 1
ATOM 819 C C . LEU A 1 110 ? 3.449 1.515 8.466 1.00 86.25 110 LEU A C 1
ATOM 821 O O . LEU A 1 110 ? 3.737 2.201 9.445 1.00 86.25 110 LEU A O 1
ATOM 825 N N . ALA A 1 111 ? 2.479 1.861 7.621 1.00 86.69 111 ALA A N 1
ATOM 826 C CA . ALA A 1 111 ? 1.719 3.096 7.735 1.00 86.69 111 ALA A CA 1
ATOM 827 C C . ALA A 1 111 ? 0.583 3.023 8.763 1.00 86.69 111 ALA A C 1
ATOM 829 O O . ALA A 1 111 ? 0.235 4.057 9.332 1.00 86.69 111 ALA A O 1
ATOM 830 N N . ALA A 1 112 ? 0.009 1.842 9.027 1.00 87.31 112 ALA A N 1
ATOM 831 C CA . ALA A 1 112 ? -1.186 1.698 9.864 1.00 87.31 112 ALA A CA 1
ATOM 832 C C . ALA A 1 112 ? -1.064 2.341 11.264 1.00 87.31 112 ALA A C 1
ATOM 834 O O . ALA A 1 112 ? -1.981 3.075 11.643 1.00 87.31 112 ALA A O 1
ATOM 835 N N . PRO A 1 113 ? 0.046 2.173 12.019 1.00 86.00 113 PRO A N 1
ATOM 836 C CA . PRO A 1 113 ? 0.226 2.863 13.298 1.00 86.00 113 PRO A CA 1
ATOM 837 C C . PRO A 1 113 ? 0.247 4.387 13.137 1.00 86.00 113 PRO A C 1
ATOM 839 O O . PRO A 1 113 ? -0.359 5.111 13.923 1.00 86.00 113 PRO A O 1
ATOM 842 N N . GLY A 1 114 ? 0.896 4.876 12.078 1.00 84.62 114 GLY A N 1
ATOM 843 C CA . GLY A 1 114 ? 0.945 6.294 11.734 1.00 84.62 114 GLY A CA 1
ATOM 844 C C . GLY A 1 114 ? -0.427 6.887 11.431 1.00 84.62 114 GLY A C 1
ATOM 845 O O . GLY A 1 114 ? -0.743 7.991 11.881 1.00 84.62 114 GLY A O 1
ATOM 846 N N . VAL A 1 115 ? -1.269 6.137 10.718 1.00 85.75 115 VAL A N 1
ATOM 847 C CA . VAL A 1 115 ? -2.652 6.543 10.437 1.00 85.75 115 VAL A CA 1
ATOM 848 C C . VAL A 1 115 ? -3.470 6.576 11.725 1.00 85.75 115 VAL A C 1
ATOM 850 O O . VAL A 1 115 ? -4.187 7.542 11.965 1.00 85.75 115 VAL A O 1
ATOM 853 N N . GLY A 1 116 ? -3.325 5.570 12.592 1.00 85.19 116 GLY A N 1
ATOM 854 C CA . GLY A 1 116 ? -4.023 5.524 13.880 1.00 85.19 116 GLY A CA 1
ATOM 855 C C . GLY A 1 116 ? -3.692 6.721 14.779 1.00 85.19 116 GLY A C 1
ATOM 856 O O . GLY A 1 116 ? -4.594 7.347 15.330 1.00 85.19 116 GLY A O 1
ATOM 857 N N . LEU A 1 117 ? -2.413 7.105 14.858 1.00 84.31 117 LEU A N 1
ATOM 858 C CA . LEU A 1 117 ? -1.962 8.264 15.643 1.00 84.31 117 LEU A CA 1
ATOM 859 C C . LEU A 1 117 ? -2.455 9.608 15.085 1.00 84.31 117 LEU A C 1
ATOM 861 O O . LEU A 1 117 ? -2.546 10.590 15.820 1.00 84.31 117 LEU A O 1
ATOM 865 N N . THR A 1 118 ? -2.754 9.670 13.786 1.00 84.81 118 THR A N 1
ATOM 866 C CA . THR A 1 118 ? -3.118 10.914 13.093 1.00 84.81 118 THR A CA 1
ATOM 867 C C . THR A 1 118 ? -4.602 11.018 12.740 1.00 84.81 118 THR A C 1
ATOM 869 O O . THR A 1 118 ? -5.037 12.087 12.307 1.00 84.81 118 THR A O 1
ATOM 872 N N . ALA A 1 119 ? -5.397 9.969 12.982 1.00 83.00 119 ALA A N 1
ATOM 873 C CA . ALA A 1 119 ? -6.815 9.900 12.622 1.00 83.00 119 ALA A CA 1
ATOM 874 C C . ALA A 1 119 ? -7.656 11.040 13.229 1.00 83.00 119 ALA A C 1
ATOM 876 O O . ALA A 1 119 ? -8.529 11.589 12.558 1.00 83.00 119 ALA A O 1
ATOM 877 N N . GLY A 1 120 ? -7.347 11.458 14.463 1.00 79.12 120 GLY A N 1
ATOM 878 C CA . GLY A 1 120 ? -8.045 12.549 15.157 1.00 79.12 120 GLY A CA 1
ATOM 879 C C . GLY A 1 120 ? -7.629 13.968 14.740 1.00 79.12 120 GLY A C 1
ATOM 880 O O . GLY A 1 120 ? -8.179 14.947 15.243 1.00 79.12 120 GLY A O 1
ATOM 881 N N . LEU A 1 121 ? -6.652 14.125 13.840 1.00 82.94 121 LEU A N 1
ATOM 882 C CA . LEU A 1 121 ? -6.097 15.431 13.477 1.00 82.94 121 LEU A CA 1
ATOM 883 C C . LEU A 1 121 ? -6.737 15.998 12.201 1.00 82.94 121 LEU A C 1
ATOM 885 O O . LEU A 1 121 ? -6.949 15.312 11.199 1.00 82.94 121 LEU A O 1
ATOM 889 N N . ARG A 1 122 ? -6.963 17.320 12.175 1.00 71.44 122 ARG A N 1
ATOM 890 C CA . ARG A 1 122 ? -7.513 18.023 10.995 1.00 71.44 122 ARG A CA 1
ATOM 891 C C . ARG A 1 122 ? -6.603 17.947 9.755 1.00 71.44 122 ARG A C 1
ATOM 893 O O . ARG A 1 122 ? -7.103 18.072 8.642 1.00 71.44 122 ARG A O 1
ATOM 900 N N . ARG A 1 123 ? -5.295 17.702 9.927 1.00 72.19 123 ARG A N 1
ATOM 901 C CA . ARG A 1 123 ? -4.281 17.569 8.854 1.00 72.19 123 ARG A CA 1
ATOM 902 C C . ARG A 1 123 ? -3.575 16.201 8.854 1.00 72.19 123 ARG A C 1
ATOM 904 O O . ARG A 1 123 ? -2.373 16.137 8.600 1.00 72.19 123 ARG A O 1
ATOM 911 N N . GLY A 1 124 ? -4.310 15.127 9.154 1.00 71.56 124 GLY A N 1
ATOM 912 C CA . GLY A 1 124 ? -3.768 13.765 9.249 1.00 71.56 124 GLY A CA 1
ATOM 913 C C . GLY A 1 124 ? -2.919 13.340 8.043 1.00 71.56 124 GLY A C 1
ATOM 914 O O . GLY A 1 124 ? -1.792 12.899 8.240 1.00 71.56 124 GLY A O 1
ATOM 915 N N . GLY A 1 125 ? -3.376 13.595 6.809 1.00 74.62 125 GLY A N 1
ATOM 916 C CA . GLY A 1 125 ? -2.641 13.231 5.588 1.00 74.62 125 GLY A CA 1
ATOM 917 C C . GLY A 1 125 ? -1.237 13.835 5.455 1.00 74.62 125 GLY A C 1
ATOM 918 O O . GLY A 1 125 ? -0.318 13.161 4.996 1.00 74.62 125 GLY A O 1
ATOM 919 N N . VAL A 1 126 ? -1.019 15.075 5.913 1.00 79.94 126 VAL A N 1
ATOM 920 C CA . VAL A 1 126 ? 0.310 15.720 5.838 1.00 79.94 126 VAL A CA 1
ATOM 921 C C . VAL A 1 126 ? 1.290 15.066 6.814 1.00 79.94 126 VAL A C 1
ATOM 923 O O . VAL A 1 126 ? 2.437 14.801 6.461 1.00 79.94 126 VAL A O 1
ATOM 926 N N . LEU A 1 127 ? 0.835 14.775 8.034 1.00 79.81 127 LEU A N 1
ATOM 927 C CA . LEU A 1 127 ? 1.649 14.110 9.057 1.00 79.81 127 LEU A CA 1
ATOM 928 C C . LEU A 1 127 ? 1.944 12.657 8.681 1.00 79.81 127 LEU A C 1
ATOM 930 O O . LEU A 1 127 ? 3.062 12.183 8.873 1.00 79.81 127 LEU A O 1
ATOM 934 N N . LEU A 1 128 ? 0.961 11.985 8.084 1.00 78.06 128 LEU A N 1
ATOM 935 C CA . LEU A 1 128 ? 1.099 10.649 7.521 1.00 78.06 128 LEU A CA 1
ATOM 936 C C . LEU A 1 128 ? 2.162 10.648 6.414 1.00 78.06 128 LEU A C 1
ATOM 938 O O . LEU A 1 128 ? 3.048 9.803 6.438 1.00 78.06 128 LEU A O 1
ATOM 942 N N . GLY A 1 129 ? 2.161 11.639 5.516 1.00 79.88 129 GLY A N 1
ATOM 943 C CA . GLY A 1 129 ? 3.218 11.811 4.516 1.00 79.88 129 GLY A CA 1
ATOM 944 C C . GLY A 1 129 ? 4.611 11.956 5.138 1.00 79.88 129 GLY A C 1
ATOM 945 O O . GLY A 1 129 ? 5.527 11.238 4.752 1.00 79.88 129 GLY A O 1
ATOM 946 N N . ILE A 1 130 ? 4.769 12.823 6.143 1.00 84.38 130 ILE A N 1
ATOM 947 C CA . ILE A 1 130 ? 6.056 13.039 6.833 1.00 84.38 130 ILE A CA 1
ATOM 948 C C . ILE A 1 130 ? 6.567 11.756 7.508 1.00 84.38 130 ILE A C 1
ATOM 950 O O . ILE A 1 130 ? 7.770 11.508 7.516 1.00 84.38 130 ILE A O 1
ATOM 954 N N . LEU A 1 131 ? 5.669 10.937 8.057 1.00 83.06 131 LEU A N 1
ATOM 955 C CA . LEU A 1 131 ? 6.027 9.707 8.761 1.00 83.06 131 LEU A CA 1
ATOM 956 C C . LEU A 1 131 ? 6.284 8.530 7.806 1.00 83.06 131 LEU A C 1
ATOM 958 O O . LEU A 1 131 ? 7.242 7.780 7.980 1.00 83.06 131 LEU A O 1
ATOM 962 N N . VAL A 1 132 ? 5.429 8.358 6.797 1.00 83.69 132 VAL A N 1
ATOM 963 C CA . VAL A 1 132 ? 5.421 7.178 5.921 1.00 83.69 132 VAL A CA 1
ATOM 964 C C . VAL A 1 132 ? 6.402 7.323 4.764 1.00 83.69 132 VAL A C 1
ATOM 966 O O . VAL A 1 132 ? 7.013 6.329 4.378 1.00 83.69 132 VAL A O 1
ATOM 969 N N . LEU A 1 133 ? 6.621 8.533 4.233 1.00 85.50 133 LEU A N 1
ATOM 970 C CA . LEU A 1 133 ? 7.586 8.746 3.151 1.00 85.50 133 LEU A CA 1
ATOM 971 C C . LEU A 1 133 ? 8.991 8.216 3.484 1.00 85.50 133 LEU A C 1
ATOM 973 O O . LEU A 1 133 ? 9.468 7.374 2.723 1.00 85.50 133 LEU A O 1
ATOM 977 N N . PRO A 1 134 ? 9.654 8.598 4.594 1.00 86.88 134 PRO A N 1
ATOM 978 C CA . PRO A 1 134 ? 10.995 8.094 4.897 1.00 86.88 134 PRO A CA 1
ATOM 979 C C . PRO A 1 134 ? 11.024 6.573 5.100 1.00 86.88 134 PRO A C 1
ATOM 981 O O . PRO A 1 134 ? 11.979 5.923 4.684 1.00 86.88 134 PRO A O 1
ATOM 984 N N . LEU A 1 135 ? 9.962 5.993 5.668 1.00 84.88 135 LEU A N 1
ATOM 985 C CA . LEU A 1 135 ? 9.828 4.541 5.838 1.00 84.88 135 LEU A CA 1
ATOM 986 C C . LEU A 1 135 ? 9.583 3.808 4.511 1.00 84.88 135 LEU A C 1
ATOM 988 O O . LEU A 1 135 ? 9.957 2.646 4.370 1.00 84.88 135 LEU A O 1
ATOM 992 N N . SER A 1 136 ? 8.980 4.482 3.530 1.00 86.00 136 SER A N 1
ATOM 993 C CA . SER A 1 136 ? 8.712 3.923 2.205 1.00 86.00 136 SER A CA 1
ATOM 994 C C . SER A 1 136 ? 9.932 3.931 1.285 1.00 86.00 136 SER A C 1
ATOM 996 O O . SER A 1 136 ? 10.036 3.065 0.419 1.00 86.00 136 SER A O 1
ATOM 998 N N . VAL A 1 137 ? 10.883 4.854 1.485 1.00 87.56 137 VAL A N 1
ATOM 999 C CA . VAL A 1 137 ? 12.064 5.012 0.617 1.00 87.56 137 VAL A CA 1
ATOM 1000 C C . VAL A 1 137 ? 12.848 3.703 0.436 1.00 87.56 137 VAL A C 1
ATOM 1002 O O . VAL A 1 137 ? 13.093 3.344 -0.715 1.00 87.56 137 VAL A O 1
ATOM 1005 N N . PRO A 1 138 ? 13.198 2.937 1.490 1.00 85.62 138 PRO A N 1
ATOM 1006 C CA . PRO A 1 138 ? 13.895 1.665 1.313 1.00 85.62 138 PRO A CA 1
ATOM 1007 C C . PRO A 1 138 ? 13.104 0.676 0.453 1.00 85.62 138 PRO A C 1
ATOM 1009 O O . PRO A 1 138 ? 13.664 0.068 -0.456 1.00 85.62 138 PRO A O 1
ATOM 1012 N N . VAL A 1 139 ? 11.793 0.559 0.690 1.00 85.19 139 VAL A N 1
ATOM 1013 C CA . VAL A 1 139 ? 10.910 -0.337 -0.074 1.00 85.19 139 VAL A CA 1
ATOM 1014 C C . VAL A 1 139 ? 10.904 0.053 -1.552 1.00 85.19 139 VAL A C 1
ATOM 1016 O O . VAL A 1 139 ? 11.054 -0.814 -2.409 1.00 85.19 139 VAL A O 1
ATOM 1019 N N . LEU A 1 140 ? 10.805 1.351 -1.853 1.00 85.00 140 LEU A N 1
ATOM 1020 C CA . LEU A 1 140 ? 10.841 1.869 -3.223 1.00 85.00 140 LEU A CA 1
ATOM 1021 C C . LEU A 1 140 ? 12.186 1.607 -3.902 1.00 85.00 140 LEU A C 1
ATOM 1023 O O . LEU A 1 140 ? 12.201 1.207 -5.062 1.00 85.00 140 LEU A O 1
ATOM 1027 N N . ILE A 1 141 ? 13.303 1.814 -3.195 1.00 86.25 141 ILE A N 1
ATOM 1028 C CA . ILE A 1 141 ? 14.651 1.589 -3.732 1.00 86.25 141 ILE A CA 1
ATOM 1029 C C . ILE A 1 141 ? 14.827 0.117 -4.101 1.00 86.25 141 ILE A C 1
ATOM 1031 O O . ILE A 1 141 ? 15.231 -0.177 -5.222 1.00 86.25 141 ILE A O 1
ATOM 1035 N N . PHE A 1 142 ? 14.494 -0.809 -3.198 1.00 85.81 142 PHE A N 1
ATOM 1036 C CA . PHE A 1 142 ? 14.644 -2.240 -3.471 1.00 85.81 142 PHE A CA 1
ATOM 1037 C C . PHE A 1 142 ? 13.671 -2.737 -4.541 1.00 85.81 142 PHE A C 1
ATOM 1039 O O . PHE A 1 142 ? 14.060 -3.535 -5.389 1.00 85.81 142 PHE A O 1
ATOM 1046 N N . ALA A 1 143 ? 12.430 -2.245 -4.546 1.00 83.75 143 ALA A N 1
ATOM 1047 C CA . ALA A 1 143 ? 11.453 -2.598 -5.569 1.00 83.75 143 ALA A CA 1
ATOM 1048 C C . ALA A 1 143 ? 11.873 -2.096 -6.958 1.00 83.75 143 ALA A C 1
ATOM 1050 O O . ALA A 1 143 ? 11.783 -2.843 -7.928 1.00 83.75 143 ALA A O 1
ATOM 1051 N N . ALA A 1 144 ? 12.359 -0.855 -7.052 1.00 84.94 144 ALA A N 1
ATOM 1052 C CA . ALA A 1 144 ? 12.853 -0.283 -8.300 1.00 84.94 144 ALA A CA 1
ATOM 1053 C C . ALA A 1 144 ? 14.151 -0.947 -8.773 1.00 84.94 144 ALA A C 1
ATOM 1055 O O . ALA A 1 144 ? 14.302 -1.156 -9.966 1.00 84.94 144 ALA A O 1
ATOM 1056 N N . ALA A 1 145 ? 15.063 -1.298 -7.861 1.00 84.38 145 ALA A N 1
ATOM 1057 C CA . ALA A 1 145 ? 16.322 -1.965 -8.195 1.00 84.38 145 ALA A CA 1
ATOM 1058 C C . ALA A 1 145 ? 16.147 -3.428 -8.633 1.00 84.38 145 ALA A C 1
ATOM 1060 O O . ALA A 1 145 ? 17.049 -3.988 -9.250 1.00 84.38 145 ALA A O 1
ATOM 1061 N N . ALA A 1 146 ? 15.025 -4.061 -8.283 1.00 81.12 146 ALA A N 1
ATOM 1062 C CA . ALA A 1 146 ? 14.728 -5.425 -8.701 1.00 81.12 146 ALA A CA 1
ATOM 1063 C C . ALA A 1 146 ? 14.263 -5.517 -10.166 1.00 81.12 146 ALA A C 1
ATOM 1065 O O . ALA A 1 146 ? 14.438 -6.574 -10.766 1.00 81.12 146 ALA A O 1
ATOM 1066 N N . MET A 1 147 ? 13.643 -4.455 -10.702 1.00 80.69 147 MET A N 1
ATOM 1067 C CA . MET A 1 147 ? 13.072 -4.377 -12.059 1.00 80.69 147 MET A CA 1
ATOM 1068 C C . MET A 1 147 ? 14.089 -3.894 -13.090 1.00 80.69 147 MET A C 1
ATOM 1070 O O . MET A 1 147 ? 14.038 -4.431 -14.217 1.00 80.69 147 MET A O 1
#

Foldseek 3Di:
DVDVVVDPDLVVLVLCVLLVLLVVLLVLLLVLLLCLCQVCVVVVVNVVVVPDPDDPVVVLVVSLVVSCCVRLVVSLVCLVVSCVSSVHDPVLSVLLSVLSVPLSSVLSVQLSVLSVVQSPDPPSSVSSCVRSVVVSVVSSVVSSVSD

Radius of gyration: 17.16 Å; chains: 1; bounding box: 36×29×50 Å

Sequence (147 aa):
LFPLSVGPQPQLLARIAPGIIQVAALLASLLALERLFRDDLQDGSLEQLMLLPVPLPAVVLAKVLAHWAVTGLPLIMLSPLVALLLGMDVYGWKIMALTLLLGTPALGFLAAPGVGLTAGLRRGGVLLGILVLPLSVPVLIFAAAAM

pLDDT: mean 85.12, std 5.54, range [64.31, 92.12]